Protein AF-A0A6L2Q0E1-F1 (afdb_monomer_lite)

Radius of gyration: 27.21 Å; chains: 1; bounding box: 68×27×76 Å

Foldseek 3Di:
DVVVVVVVCCLPVVVVVLVVVVVVLVVVVVVLVVVVVVLVVCVVVVVVVVVVVVVDDDDDPPVVVVVVVVVSVVVVVVSVVVVVVSVVVLVVSCVVVVVVLVVSLVVLVVVLVVLVVCLVVVPPDPVSNVVSVVVSVVSVVVSVVSVVVVVVSVVD

InterPro domains:
  IPR004117 Olfactory receptor, insect [PF02949] (3-156)
  IPR004117 Olfactory receptor, insect [PTHR21137] (5-155)

Sequence (156 aa):
GIASAFTGCLAFAYPGLYATLVCVACSQLEKLRATLLDIRKTNITWPSCRVERDQHEGGGQTQATEEQFRHMQKQLNSCILHHQEIKRYIEVLEETMNLPLCGLLLLFLSIMCFDAFSAVTSWGDHTDIAQALMVYVVMAGSVYIYCWLGNELSEQ

Organism: Coptotermes formosanus (NCBI:txid36987)

pLDDT: mean 76.88, std 11.71, range [44.28, 90.75]

Secondary structure (DSSP, 8-state):
-HHHHHHHHHHHHHHHHHHHHHHHHHHHHHHHHHHHHHHHHHHHHHHHHHHTTTTS--SSHHHHHHHHHHHHHHHHHHHHHHHHHHHHHHHHHHHHHHHHHHHHHHHHHHHHHHHHHHHHH-TT-HHHHHHHHHHHHHHHHHHHHHHHHHHHHHH-

Structure (mmCIF, N/CA/C/O backbone):
data_AF-A0A6L2Q0E1-F1
#
_entry.id   AF-A0A6L2Q0E1-F1
#
loop_
_atom_site.group_PDB
_atom_site.id
_atom_site.type_symbol
_atom_site.label_atom_id
_atom_site.label_alt_id
_atom_site.label_comp_id
_atom_site.label_asym_id
_atom_site.label_entity_id
_atom_site.label_seq_id
_atom_site.pdbx_PDB_ins_code
_atom_site.Cartn_x
_atom_site.Cartn_y
_atom_site.Cartn_z
_atom_site.occupancy
_atom_site.B_iso_or_equiv
_atom_site.auth_seq_id
_atom_site.auth_comp_id
_atom_site.auth_asym_id
_atom_site.auth_atom_id
_atom_site.pdbx_PDB_model_num
ATOM 1 N N . GLY A 1 1 ? 16.213 -15.811 -15.070 1.00 52.97 1 GLY A N 1
ATOM 2 C CA . GLY A 1 1 ? 15.368 -17.007 -14.908 1.00 52.97 1 GLY A CA 1
ATOM 3 C C . GLY A 1 1 ? 14.808 -17.085 -13.501 1.00 52.97 1 GLY A C 1
ATOM 4 O O . GLY A 1 1 ? 13.785 -16.475 -13.233 1.00 52.97 1 GLY A O 1
ATOM 5 N N . ILE A 1 2 ? 15.491 -17.786 -12.591 1.00 64.06 2 ILE A N 1
ATOM 6 C CA . ILE A 1 2 ? 14.998 -18.020 -11.218 1.00 64.06 2 ILE A CA 1
ATOM 7 C C . ILE A 1 2 ? 15.060 -16.740 -10.368 1.00 64.06 2 ILE A C 1
ATOM 9 O O . ILE A 1 2 ? 14.066 -16.379 -9.753 1.00 64.06 2 ILE A O 1
ATOM 13 N N . ALA A 1 3 ? 16.173 -15.996 -10.410 1.00 53.56 3 ALA A N 1
ATOM 14 C CA . ALA A 1 3 ? 16.312 -14.733 -9.674 1.00 53.56 3 ALA A CA 1
ATOM 15 C C . ALA A 1 3 ? 15.254 -13.691 -10.084 1.00 53.56 3 ALA A C 1
ATOM 17 O O . ALA A 1 3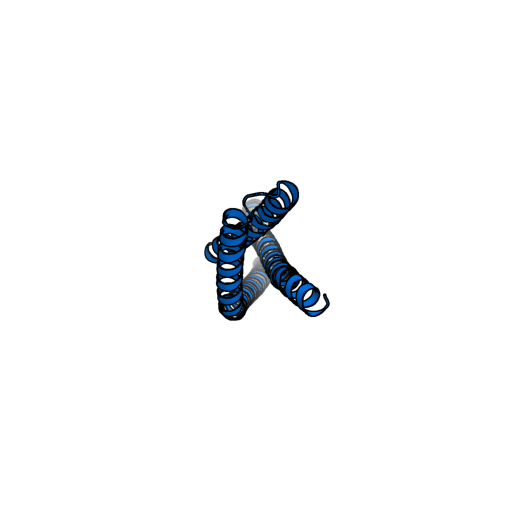 ? 14.594 -13.119 -9.230 1.00 53.56 3 ALA A O 1
ATOM 18 N N . SER A 1 4 ? 15.015 -13.526 -11.388 1.00 63.44 4 SER A N 1
ATOM 19 C CA . SER A 1 4 ? 13.990 -12.620 -11.923 1.00 63.44 4 SER A CA 1
ATOM 20 C C . SER A 1 4 ? 12.563 -13.031 -11.537 1.00 63.44 4 SER A C 1
ATOM 22 O O . SER A 1 4 ? 11.739 -12.171 -11.244 1.00 63.44 4 SER A O 1
ATOM 24 N N . ALA A 1 5 ? 12.271 -14.336 -11.490 1.00 62.72 5 ALA A N 1
ATOM 25 C CA . ALA A 1 5 ? 10.971 -14.840 -11.047 1.00 62.72 5 ALA A CA 1
ATOM 26 C C . ALA A 1 5 ? 10.759 -14.638 -9.537 1.00 62.72 5 ALA A C 1
ATOM 28 O O . ALA A 1 5 ? 9.671 -14.245 -9.124 1.00 62.72 5 ALA A O 1
ATOM 29 N N . PHE A 1 6 ? 11.801 -14.843 -8.725 1.00 67.88 6 PHE A N 1
ATOM 30 C CA . PHE A 1 6 ? 11.779 -14.540 -7.292 1.00 67.88 6 PHE A CA 1
ATOM 31 C C . PHE A 1 6 ? 11.580 -13.043 -7.031 1.00 67.88 6 PHE A C 1
ATOM 33 O O . PHE A 1 6 ? 10.736 -12.684 -6.215 1.00 67.88 6 PHE A O 1
ATOM 40 N N . THR A 1 7 ? 12.289 -12.167 -7.749 1.00 65.38 7 THR A N 1
ATOM 41 C CA . THR A 1 7 ? 12.118 -10.710 -7.641 1.00 65.38 7 THR A CA 1
ATOM 42 C C . THR A 1 7 ? 10.707 -10.281 -8.029 1.00 65.38 7 THR A C 1
ATOM 44 O O . THR A 1 7 ? 10.089 -9.526 -7.287 1.00 65.38 7 THR A O 1
ATOM 47 N N . GLY A 1 8 ? 10.161 -10.805 -9.132 1.00 67.62 8 GLY A N 1
ATOM 48 C CA . GLY A 1 8 ? 8.779 -10.537 -9.535 1.00 67.62 8 GLY A CA 1
ATOM 49 C C . GLY A 1 8 ? 7.765 -11.026 -8.498 1.00 67.62 8 GLY A C 1
ATOM 50 O O . GLY A 1 8 ? 6.883 -10.275 -8.093 1.00 67.62 8 GLY A O 1
ATOM 51 N N . CYS A 1 9 ? 7.920 -12.253 -7.994 1.00 67.81 9 CYS A N 1
ATOM 52 C CA . CYS A 1 9 ? 7.030 -12.783 -6.961 1.00 67.81 9 CYS A CA 1
ATOM 53 C C . CYS A 1 9 ? 7.064 -11.933 -5.693 1.00 67.81 9 CYS A C 1
ATOM 55 O O . CYS A 1 9 ? 6.008 -11.603 -5.172 1.00 67.81 9 CYS A O 1
ATOM 57 N N . LEU A 1 10 ? 8.242 -11.538 -5.209 1.00 67.94 10 LEU A N 1
ATOM 58 C CA . LEU A 1 10 ? 8.350 -10.681 -4.027 1.00 67.94 10 LEU A CA 1
ATOM 59 C C . LEU A 1 10 ? 7.744 -9.295 -4.279 1.00 67.94 10 LEU A C 1
ATOM 61 O O . LEU A 1 10 ? 7.034 -8.783 -3.423 1.00 67.94 10 LEU A O 1
ATOM 65 N N . ALA A 1 11 ? 7.946 -8.735 -5.470 1.00 68.56 11 ALA A N 1
ATOM 66 C CA . ALA A 1 11 ? 7.427 -7.433 -5.876 1.00 68.56 11 ALA A CA 1
ATOM 67 C C . ALA A 1 11 ? 5.890 -7.363 -5.964 1.00 68.56 11 ALA A C 1
ATOM 69 O O . ALA A 1 11 ? 5.328 -6.299 -5.717 1.00 68.56 11 ALA A O 1
ATOM 70 N N . PHE A 1 12 ? 5.206 -8.469 -6.285 1.00 73.88 12 PHE A N 1
ATOM 71 C CA . PHE A 1 12 ? 3.736 -8.519 -6.364 1.00 73.88 12 PHE A CA 1
ATOM 72 C C . PHE A 1 12 ? 3.077 -9.165 -5.138 1.00 73.88 12 PHE A C 1
ATOM 74 O O . PHE A 1 12 ? 2.017 -8.721 -4.697 1.00 73.88 12 PHE A O 1
ATOM 81 N N . ALA A 1 13 ? 3.691 -10.196 -4.555 1.00 79.12 13 ALA A N 1
ATOM 82 C CA . ALA A 1 13 ? 3.125 -10.911 -3.414 1.00 79.12 13 ALA A CA 1
ATOM 83 C C . ALA A 1 13 ? 3.204 -10.086 -2.131 1.00 79.12 13 ALA A C 1
ATOM 85 O O . ALA A 1 13 ? 2.251 -10.085 -1.357 1.00 79.12 13 ALA A O 1
ATOM 86 N N . TYR A 1 14 ? 4.312 -9.373 -1.910 1.00 77.38 14 TYR A N 1
ATOM 87 C CA . TYR A 1 14 ? 4.472 -8.559 -0.710 1.00 77.38 14 TYR A CA 1
ATOM 88 C C . TYR A 1 14 ? 3.422 -7.438 -0.636 1.00 77.38 14 TYR A C 1
ATOM 90 O O . TYR A 1 14 ? 2.731 -7.338 0.380 1.00 77.38 14 TYR A O 1
ATOM 98 N N . PRO A 1 15 ? 3.176 -6.667 -1.709 1.00 74.75 15 PRO A N 1
ATOM 99 C CA . PRO A 1 15 ? 2.142 -5.644 -1.656 1.00 74.75 15 PRO A CA 1
ATOM 100 C C . PRO A 1 15 ? 0.721 -6.207 -1.729 1.00 74.75 15 PRO A C 1
ATOM 102 O O . PRO A 1 15 ? -0.187 -5.633 -1.135 1.00 74.75 15 PRO A O 1
ATOM 105 N N . GLY A 1 16 ? 0.515 -7.351 -2.390 1.00 80.56 16 GLY A N 1
ATOM 106 C CA . GLY A 1 16 ? -0.761 -8.068 -2.329 1.00 80.56 16 GLY A CA 1
ATOM 107 C C . GLY A 1 16 ? -1.102 -8.518 -0.905 1.00 80.56 16 GLY A C 1
ATOM 108 O O . GLY A 1 16 ? -2.244 -8.384 -0.460 1.00 80.56 16 GLY A O 1
ATOM 109 N N . LEU A 1 17 ? -0.103 -8.986 -0.153 1.00 82.94 17 LEU A N 1
ATOM 110 C CA . LEU A 1 17 ? -0.248 -9.319 1.260 1.00 82.94 17 LEU A CA 1
ATOM 111 C C . LEU A 1 17 ? -0.562 -8.068 2.088 1.00 82.94 17 LEU A C 1
ATOM 113 O O . LEU A 1 17 ? -1.518 -8.088 2.859 1.00 82.94 17 LEU A O 1
ATOM 117 N N . TYR A 1 18 ? 0.173 -6.972 1.876 1.00 83.00 18 TYR A N 1
ATOM 118 C CA . TYR A 1 18 ? -0.090 -5.688 2.532 1.00 83.00 18 TYR A CA 1
ATOM 119 C C . TYR A 1 18 ? -1.527 -5.202 2.299 1.00 83.00 18 TYR A C 1
ATOM 121 O O . TYR A 1 18 ? -2.258 -4.959 3.258 1.00 83.00 18 TYR A O 1
ATOM 129 N N . ALA A 1 19 ? -1.973 -5.164 1.040 1.00 83.06 19 ALA A N 1
ATOM 130 C CA . ALA A 1 19 ? -3.333 -4.775 0.680 1.00 83.06 19 ALA A CA 1
ATOM 131 C C . ALA A 1 19 ? -4.384 -5.679 1.343 1.00 83.06 19 ALA A C 1
ATOM 133 O O . ALA A 1 19 ? -5.385 -5.189 1.854 1.00 83.06 19 ALA A O 1
ATOM 134 N N . THR A 1 20 ? -4.142 -6.992 1.403 1.00 87.75 20 THR A N 1
ATOM 135 C CA . THR A 1 20 ? -5.062 -7.935 2.058 1.00 87.75 20 THR A CA 1
ATOM 136 C C . THR A 1 20 ? -5.181 -7.658 3.557 1.00 87.75 20 THR A C 1
ATOM 138 O O . THR A 1 20 ? -6.292 -7.630 4.084 1.00 87.75 20 THR A O 1
ATOM 141 N N . LEU A 1 21 ? -4.060 -7.430 4.250 1.00 85.88 21 LEU A N 1
ATOM 142 C CA . LEU A 1 21 ? -4.052 -7.122 5.686 1.00 85.88 21 LEU A CA 1
ATOM 143 C C . LEU A 1 21 ? -4.802 -5.820 5.984 1.00 85.88 21 LEU A C 1
ATOM 145 O O . LEU A 1 21 ? -5.614 -5.773 6.909 1.00 85.88 21 LEU A O 1
ATOM 149 N N . VAL A 1 22 ? -4.589 -4.802 5.151 1.00 83.19 22 VAL A N 1
ATOM 150 C CA . VAL A 1 22 ? -5.297 -3.521 5.213 1.00 83.19 22 VAL A CA 1
ATOM 151 C C . VAL A 1 22 ? -6.795 -3.717 4.985 1.00 83.19 22 VAL A C 1
ATOM 153 O O . VAL A 1 22 ? -7.594 -3.325 5.829 1.00 83.19 22 VAL A O 1
ATOM 156 N N . CYS A 1 23 ? -7.199 -4.410 3.916 1.00 84.94 23 CYS A N 1
ATOM 157 C CA . CYS A 1 23 ? -8.609 -4.688 3.637 1.00 84.94 23 CYS A CA 1
ATOM 158 C C . CYS A 1 23 ? -9.292 -5.454 4.777 1.00 84.94 23 CYS A C 1
ATOM 160 O O . CYS A 1 23 ? -10.446 -5.168 5.109 1.00 84.94 23 CYS A O 1
ATOM 162 N N . VAL A 1 24 ? -8.598 -6.417 5.394 1.00 88.12 24 VAL A N 1
ATOM 163 C CA . VAL A 1 24 ? -9.104 -7.136 6.569 1.00 88.12 24 VAL A CA 1
ATOM 164 C C . VAL A 1 24 ? -9.291 -6.168 7.736 1.00 88.12 24 VAL A C 1
ATOM 166 O O . VAL A 1 24 ? -10.369 -6.159 8.329 1.00 88.12 24 VAL A O 1
ATOM 169 N N . ALA A 1 25 ? -8.307 -5.320 8.041 1.00 84.50 25 ALA A N 1
ATOM 170 C CA . ALA A 1 25 ? -8.413 -4.335 9.116 1.00 84.50 25 ALA A CA 1
ATOM 171 C C . ALA A 1 25 ? -9.571 -3.342 8.887 1.00 84.50 25 ALA A C 1
ATOM 173 O O . ALA A 1 25 ? -10.397 -3.152 9.785 1.00 84.50 25 ALA A O 1
ATOM 174 N N . CYS A 1 26 ? -9.707 -2.795 7.673 1.00 81.12 26 CYS A N 1
ATOM 175 C CA . CYS A 1 26 ? -10.804 -1.898 7.297 1.00 81.12 26 CYS A CA 1
ATOM 176 C C . CYS A 1 26 ? -12.169 -2.593 7.416 1.00 81.12 26 CYS A C 1
ATOM 178 O O . CYS A 1 26 ? -13.089 -2.052 8.025 1.00 81.12 26 CYS A O 1
ATOM 180 N N . SER A 1 27 ? -12.289 -3.836 6.932 1.00 86.12 27 SER A N 1
ATOM 181 C CA . SER A 1 27 ? -13.532 -4.619 7.037 1.00 86.12 27 SER A CA 1
ATOM 182 C C . SER A 1 27 ? -13.947 -4.845 8.494 1.00 86.12 27 SER A C 1
ATOM 184 O O . SER A 1 27 ? -15.132 -4.813 8.834 1.00 86.12 27 SER A O 1
ATOM 186 N N . GLN A 1 28 ? -12.976 -5.086 9.377 1.00 84.62 28 GLN A N 1
ATOM 187 C CA . GLN A 1 28 ? -13.234 -5.252 10.808 1.00 84.62 28 GLN A CA 1
ATOM 188 C C . GLN A 1 28 ? -13.669 -3.926 11.450 1.00 84.62 28 GLN A C 1
ATOM 190 O O . GLN A 1 28 ? -14.568 -3.923 12.294 1.00 84.62 28 GLN A O 1
ATOM 195 N N . LEU A 1 29 ? -13.108 -2.799 11.007 1.00 81.69 29 LEU A N 1
ATOM 196 C CA . LEU A 1 29 ? -13.485 -1.461 11.459 1.00 81.69 29 LEU A CA 1
ATOM 197 C C . LEU A 1 29 ? -14.898 -1.060 11.003 1.00 81.69 29 LEU A C 1
ATOM 199 O O . LEU A 1 29 ? -15.672 -0.522 11.798 1.00 81.69 29 LEU A O 1
ATOM 203 N N . GLU A 1 30 ? -15.284 -1.376 9.767 1.00 83.50 30 GLU A N 1
ATOM 204 C CA . GLU A 1 30 ? -16.642 -1.138 9.261 1.00 83.50 30 GLU A CA 1
ATOM 205 C C . GLU A 1 30 ? -17.696 -1.942 10.029 1.00 83.50 30 GLU A C 1
ATOM 207 O O . GLU A 1 30 ? -18.714 -1.387 10.456 1.00 83.50 30 GLU A O 1
ATOM 212 N N . LYS A 1 31 ? -17.434 -3.233 10.283 1.00 84.69 31 LYS A N 1
ATOM 213 C CA . LYS A 1 31 ? -18.311 -4.080 11.113 1.00 84.69 31 LYS A CA 1
ATOM 214 C C . LYS A 1 31 ? -18.482 -3.515 12.522 1.00 84.69 31 LYS A C 1
ATOM 216 O O . LYS A 1 31 ? -19.587 -3.523 13.075 1.00 84.69 31 LYS A O 1
ATOM 221 N N . LEU A 1 32 ? -17.403 -2.994 13.101 1.00 81.88 32 LEU A N 1
ATOM 222 C CA . LEU A 1 32 ? -17.429 -2.357 14.412 1.00 81.88 32 LEU A CA 1
ATOM 223 C C . LEU A 1 32 ? -18.278 -1.078 14.404 1.00 81.88 32 LEU A C 1
ATOM 225 O O . LEU A 1 32 ? -19.121 -0.882 15.281 1.00 81.88 32 LEU A O 1
ATOM 229 N N . ARG A 1 33 ? -18.115 -0.236 13.377 1.00 81.31 33 ARG A N 1
ATOM 230 C CA . ARG A 1 33 ? -18.907 0.986 13.180 1.00 81.31 33 ARG A CA 1
ATOM 231 C C . ARG A 1 33 ? -20.396 0.677 13.031 1.00 81.31 33 ARG A C 1
ATOM 233 O O . ARG A 1 33 ? -21.218 1.368 13.632 1.00 81.31 33 ARG A O 1
ATOM 240 N N . ALA A 1 34 ? -20.747 -0.372 12.286 1.00 85.50 34 ALA A N 1
ATOM 241 C CA . ALA A 1 34 ? -22.128 -0.827 12.145 1.00 85.50 34 ALA A CA 1
ATOM 242 C C . ALA A 1 34 ? -22.727 -1.254 13.496 1.00 85.50 34 ALA A C 1
ATOM 244 O O . ALA A 1 34 ? -23.825 -0.822 13.847 1.00 85.50 34 ALA A O 1
ATOM 245 N N . THR A 1 35 ? -21.969 -2.017 14.289 1.00 83.38 35 THR A N 1
ATOM 246 C CA . THR A 1 35 ? -22.388 -2.477 15.624 1.00 83.38 35 THR A CA 1
ATOM 247 C C . THR A 1 35 ? -22.570 -1.303 16.594 1.00 83.38 35 THR A C 1
ATOM 249 O O . THR A 1 35 ? -23.549 -1.254 17.334 1.00 83.38 35 THR A O 1
ATOM 252 N N . LEU A 1 36 ? -21.685 -0.299 16.557 1.00 81.25 36 LEU A N 1
ATOM 253 C CA . LEU A 1 36 ? -21.833 0.922 17.362 1.00 81.25 36 LEU A CA 1
ATOM 254 C C . LEU A 1 36 ? -23.080 1.723 17.009 1.00 81.25 36 LEU A C 1
ATOM 256 O O . LEU A 1 36 ? -23.760 2.228 17.903 1.00 81.25 36 LEU A O 1
ATOM 260 N N . LEU A 1 37 ? -23.374 1.870 15.716 1.00 81.81 37 LEU A N 1
ATOM 261 C CA . LEU A 1 37 ? -24.569 2.578 15.263 1.00 81.81 37 LEU A CA 1
ATOM 262 C C . LEU A 1 37 ? -25.846 1.840 15.673 1.00 81.81 37 LEU A C 1
ATOM 264 O O . LEU A 1 37 ? -26.817 2.496 16.048 1.00 81.81 37 LEU A O 1
ATOM 268 N N . ASP A 1 38 ? -25.834 0.509 15.648 1.00 85.25 38 ASP A N 1
ATOM 269 C CA . ASP A 1 38 ? -26.941 -0.322 16.120 1.00 85.25 38 ASP A CA 1
ATOM 270 C C . ASP A 1 38 ? -27.166 -0.182 17.635 1.00 85.25 38 ASP A C 1
ATOM 272 O O . ASP A 1 38 ? -28.273 0.147 18.074 1.00 85.25 38 ASP A O 1
ATOM 276 N N . ILE A 1 39 ? -26.098 -0.280 18.439 1.00 79.88 39 ILE A N 1
ATOM 277 C CA . ILE A 1 39 ? -26.158 -0.049 19.892 1.00 79.88 39 ILE A CA 1
ATOM 278 C C . ILE A 1 39 ? -26.656 1.372 20.189 1.00 79.88 39 ILE A C 1
ATOM 280 O O . ILE A 1 39 ? -27.499 1.564 21.067 1.00 79.88 39 ILE A O 1
ATOM 284 N N . ARG A 1 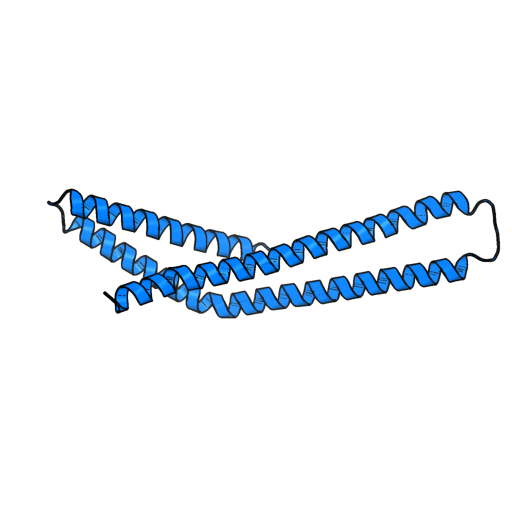40 ? -26.183 2.383 19.447 1.00 78.88 40 ARG A N 1
ATOM 285 C CA . ARG A 1 40 ? -26.624 3.777 19.608 1.00 78.88 40 ARG A CA 1
ATOM 286 C C . ARG A 1 40 ? -28.106 3.947 19.283 1.00 78.88 40 ARG A C 1
ATOM 288 O O . ARG A 1 40 ? -28.801 4.637 20.024 1.00 78.88 40 ARG A O 1
ATOM 295 N N . LYS A 1 41 ? -28.599 3.346 18.198 1.00 80.62 41 LYS A N 1
ATOM 296 C CA . LYS A 1 41 ? -30.027 3.384 17.849 1.00 80.62 41 LYS A CA 1
ATOM 297 C C . LYS A 1 41 ? -30.865 2.712 18.927 1.00 80.62 41 LYS A C 1
ATOM 299 O O . LYS A 1 41 ? -31.806 3.323 19.417 1.00 80.62 41 LYS A O 1
ATOM 304 N N . THR A 1 42 ? -30.462 1.523 19.365 1.00 74.62 42 THR A N 1
ATOM 305 C CA . THR A 1 42 ? -31.124 0.791 20.452 1.00 74.62 42 THR A CA 1
ATOM 306 C C . THR A 1 42 ? -31.161 1.620 21.741 1.00 74.62 42 THR A C 1
ATOM 308 O O . THR A 1 42 ? -32.189 1.666 22.415 1.00 74.62 42 THR A O 1
ATOM 311 N N . ASN A 1 43 ? -30.086 2.364 22.036 1.00 71.44 43 ASN A N 1
ATOM 312 C CA . ASN A 1 43 ? -30.025 3.298 23.162 1.00 71.44 43 ASN A CA 1
ATOM 313 C C . ASN A 1 43 ? -30.991 4.478 23.023 1.00 71.44 43 ASN A C 1
ATOM 315 O O . ASN A 1 43 ? -31.551 4.893 24.018 1.00 71.44 43 ASN A O 1
ATOM 319 N N . ILE A 1 44 ? -31.221 5.020 21.828 1.00 70.50 44 ILE A N 1
ATOM 320 C CA . ILE A 1 44 ? -32.140 6.156 21.639 1.00 70.50 44 ILE A CA 1
ATOM 321 C C . ILE A 1 44 ? -33.606 5.688 21.597 1.00 70.50 44 ILE A C 1
ATOM 323 O O . ILE A 1 44 ? -34.491 6.365 22.120 1.00 70.50 44 ILE A O 1
ATOM 327 N N . THR A 1 45 ? -33.880 4.521 21.009 1.00 69.19 45 THR A N 1
ATOM 328 C CA . THR A 1 45 ? -35.240 3.976 20.867 1.00 69.19 45 THR A CA 1
ATOM 329 C C . THR A 1 45 ? -35.795 3.433 22.186 1.00 69.19 45 THR A C 1
ATOM 331 O O . THR A 1 45 ? -36.974 3.634 22.481 1.00 69.19 45 THR A O 1
ATOM 334 N N . TRP A 1 46 ? -34.966 2.782 23.012 1.00 64.94 46 TRP A N 1
ATOM 335 C CA . TRP A 1 46 ? -35.410 2.175 24.273 1.00 64.94 46 TRP A CA 1
ATOM 336 C C . TRP A 1 46 ? -35.979 3.175 25.307 1.00 64.94 46 TRP A C 1
ATOM 338 O O . TRP A 1 46 ? -37.049 2.896 25.849 1.00 64.94 46 TRP A O 1
ATOM 348 N N . PRO A 1 47 ? -35.364 4.350 25.559 1.00 59.84 47 PRO A N 1
ATOM 349 C CA . PRO A 1 47 ? -35.929 5.403 26.398 1.00 59.84 47 PRO A CA 1
ATOM 350 C C . PRO A 1 47 ? -37.244 5.943 25.839 1.00 59.84 47 PRO A C 1
ATOM 352 O O . PRO A 1 47 ? -38.185 6.135 26.601 1.00 59.84 47 PRO A O 1
ATOM 355 N N . SER A 1 48 ? -37.341 6.142 24.518 1.00 56.66 48 SER A N 1
ATOM 356 C CA . SER A 1 48 ? -38.521 6.756 23.894 1.00 56.66 48 SER A CA 1
ATOM 357 C C . SER A 1 48 ? -39.764 5.865 24.001 1.00 56.66 48 SER A C 1
ATOM 359 O O . SER A 1 48 ? -40.819 6.341 24.403 1.00 56.66 48 SER A O 1
ATOM 361 N N . CYS A 1 49 ? -39.636 4.557 23.744 1.00 53.19 49 CYS A N 1
ATOM 362 C CA . CYS A 1 49 ? -40.747 3.604 23.892 1.00 53.19 49 CYS A CA 1
ATOM 363 C C . CYS A 1 49 ? -41.079 3.245 25.353 1.00 53.19 49 CYS A C 1
ATOM 365 O O . CYS A 1 49 ? -42.119 2.635 25.617 1.00 53.19 49 CYS A O 1
ATOM 367 N N . ARG A 1 50 ? -40.184 3.545 26.302 1.00 52.09 50 ARG A N 1
ATOM 368 C CA . ARG A 1 50 ? -40.407 3.329 27.738 1.00 52.09 50 ARG A CA 1
ATOM 369 C C . ARG A 1 50 ? -41.134 4.519 28.369 1.00 52.09 50 ARG A C 1
ATOM 371 O O . ARG A 1 50 ? -42.107 4.306 29.081 1.00 52.09 50 ARG A O 1
ATOM 378 N N . VAL A 1 51 ? -40.758 5.749 28.013 1.00 52.69 51 VAL A N 1
ATOM 379 C CA . VAL A 1 51 ? -41.452 6.975 28.454 1.00 52.69 51 VAL A CA 1
ATOM 380 C C . VAL A 1 51 ? -42.931 6.979 28.041 1.00 52.69 51 VAL A C 1
ATOM 382 O O . VAL A 1 51 ? -43.767 7.463 28.797 1.00 52.69 51 VAL A O 1
ATOM 385 N N . GLU A 1 52 ? -43.284 6.378 26.900 1.00 51.97 52 GLU A N 1
ATOM 386 C CA . GLU A 1 52 ? -44.689 6.216 26.490 1.00 51.97 52 GLU A CA 1
ATOM 387 C C . GLU A 1 52 ? -45.463 5.151 27.294 1.00 51.97 52 GLU A C 1
ATOM 389 O O . GLU A 1 52 ? -46.688 5.219 27.366 1.00 51.97 52 GLU A O 1
ATOM 394 N N . ARG A 1 53 ? -44.785 4.176 27.919 1.00 50.31 53 ARG A N 1
ATOM 395 C CA . ARG A 1 53 ? -45.423 3.092 28.697 1.00 50.31 53 ARG A CA 1
ATOM 396 C C . ARG A 1 53 ? -45.502 3.364 30.200 1.00 50.31 53 ARG A C 1
ATOM 398 O O . ARG A 1 53 ? -46.357 2.792 30.871 1.00 50.31 53 ARG A O 1
ATOM 405 N N . ASP A 1 54 ? -44.654 4.246 30.717 1.00 48.38 54 ASP A N 1
ATOM 406 C CA . ASP A 1 54 ? -44.520 4.506 32.157 1.00 48.38 54 ASP A CA 1
ATOM 407 C C . ASP A 1 54 ? -45.596 5.453 32.724 1.00 48.38 54 ASP A C 1
ATOM 409 O O . ASP A 1 54 ? -45.583 5.766 33.913 1.00 48.38 54 ASP A O 1
ATOM 413 N N . GLN A 1 55 ? -46.593 5.866 31.930 1.00 50.44 55 GLN A N 1
ATOM 414 C CA . GLN A 1 55 ? -47.770 6.546 32.482 1.00 50.44 55 GLN A CA 1
ATOM 415 C C . GLN A 1 55 ? -48.713 5.619 33.275 1.00 50.44 55 GLN A C 1
ATOM 417 O O . GLN A 1 55 ? -49.670 6.137 33.847 1.00 50.44 55 GLN A O 1
ATOM 422 N N . HIS A 1 56 ? -48.478 4.295 33.353 1.00 44.28 56 HIS A N 1
ATOM 423 C CA . HIS A 1 56 ? -49.484 3.391 33.933 1.00 44.28 56 HIS A CA 1
ATOM 424 C C . HIS A 1 56 ? -49.071 2.343 34.990 1.00 44.28 56 HIS A C 1
ATOM 426 O O . HIS A 1 56 ? -49.986 1.802 35.606 1.00 44.28 56 HIS A O 1
ATOM 432 N N . GLU A 1 57 ? -47.797 2.060 35.309 1.00 45.12 57 GLU A N 1
ATOM 433 C CA . GLU A 1 57 ? -47.485 1.075 36.376 1.00 45.12 57 GLU A CA 1
ATOM 434 C C . GLU A 1 57 ? -46.264 1.434 37.241 1.00 45.12 57 GLU A C 1
ATOM 436 O O . GLU A 1 57 ? -45.134 1.532 36.773 1.00 45.12 57 GLU A O 1
ATOM 441 N N . GLY A 1 58 ? -46.502 1.612 38.545 1.00 46.00 58 GLY A N 1
ATOM 442 C CA . GLY A 1 58 ? -45.487 1.931 39.546 1.00 46.00 58 GLY A CA 1
ATOM 443 C C . GLY A 1 58 ? -44.830 0.697 40.176 1.00 46.00 58 GLY A C 1
ATOM 444 O O . GLY A 1 58 ? -45.492 -0.280 40.512 1.00 46.00 58 GLY A O 1
ATOM 445 N N . GLY A 1 59 ? -43.517 0.789 40.420 1.00 45.06 59 GLY A N 1
ATOM 446 C CA . GLY A 1 59 ? -42.851 0.106 41.540 1.00 45.06 59 GLY A CA 1
ATOM 447 C C . GLY A 1 59 ? -41.762 -0.924 41.215 1.00 45.06 59 GLY A C 1
ATOM 448 O O . GLY A 1 59 ? -40.871 -1.105 42.038 1.00 45.06 59 GLY A O 1
ATOM 449 N N . GLY A 1 60 ? -41.768 -1.570 40.042 1.00 48.47 60 GLY A N 1
ATOM 450 C CA . GLY A 1 60 ? -40.831 -2.673 39.728 1.00 48.47 60 GLY A CA 1
ATOM 451 C C . GLY A 1 60 ? -39.714 -2.371 38.714 1.00 48.47 60 GLY A C 1
ATOM 452 O O . GLY A 1 60 ? -38.805 -3.178 38.535 1.00 48.47 60 GLY A O 1
ATOM 453 N N . GLN A 1 61 ? -39.763 -1.233 38.017 1.00 47.84 61 GLN A N 1
ATOM 454 C CA . GLN A 1 61 ? -38.977 -1.016 36.790 1.00 47.84 61 GLN A CA 1
ATOM 455 C C . GLN A 1 61 ? -37.545 -0.496 36.989 1.00 47.84 61 GLN A C 1
ATOM 457 O O . GLN A 1 61 ? -36.736 -0.606 36.065 1.00 47.84 61 GLN A O 1
ATOM 462 N N . THR A 1 62 ? -37.186 0.058 38.149 1.00 52.06 62 THR A N 1
ATOM 463 C CA . THR A 1 62 ? -35.886 0.735 38.322 1.00 52.06 62 THR A CA 1
ATOM 464 C C . THR A 1 62 ? -34.701 -0.233 38.187 1.00 52.06 62 THR A C 1
ATOM 466 O O . THR A 1 62 ? -33.728 0.090 37.510 1.00 52.06 62 THR A O 1
ATOM 469 N N . GLN A 1 63 ? -34.813 -1.460 38.713 1.00 53.09 63 GLN A N 1
ATOM 470 C CA . GLN A 1 63 ? -33.728 -2.457 38.685 1.00 53.09 63 GLN A CA 1
ATOM 471 C C . GLN A 1 63 ? -33.467 -3.053 37.289 1.00 53.09 63 GLN A C 1
ATOM 473 O O . GLN A 1 63 ? -32.321 -3.095 36.844 1.00 53.09 63 GLN A O 1
ATOM 478 N N . ALA A 1 64 ? -34.513 -3.454 36.556 1.00 58.22 64 ALA A N 1
ATOM 479 C CA . ALA A 1 64 ? -34.367 -4.043 35.216 1.00 58.22 64 ALA A CA 1
ATOM 480 C C . ALA A 1 64 ? -33.790 -3.048 34.186 1.00 58.22 64 ALA A C 1
ATOM 482 O O . ALA A 1 64 ? -33.116 -3.433 33.232 1.00 58.22 64 ALA A O 1
ATOM 483 N N . THR A 1 65 ? -34.031 -1.752 34.393 1.00 62.81 65 THR A N 1
ATOM 484 C CA . THR A 1 65 ? -33.493 -0.669 33.552 1.00 62.81 65 THR A CA 1
ATOM 485 C C . THR A 1 65 ? -32.002 -0.457 33.792 1.00 62.81 65 THR A C 1
ATOM 487 O O . THR A 1 65 ? -31.242 -0.241 32.848 1.00 62.81 65 THR A O 1
ATOM 490 N N . GLU A 1 66 ? -31.575 -0.553 35.051 1.00 71.56 66 GLU A N 1
ATOM 491 C CA . GLU A 1 66 ? -30.184 -0.365 35.449 1.00 71.56 66 GLU A CA 1
ATOM 492 C C . GLU A 1 66 ? -29.294 -1.511 34.945 1.00 71.56 66 GLU A C 1
ATOM 494 O O . GLU A 1 66 ? -28.189 -1.271 34.458 1.00 71.56 66 GLU A O 1
ATOM 499 N N . GLU A 1 67 ? -29.785 -2.754 34.984 1.00 74.56 67 GLU A N 1
ATOM 500 C CA . GLU A 1 67 ? -29.075 -3.922 34.446 1.00 74.56 67 GLU A CA 1
ATOM 501 C C . GLU A 1 67 ? -28.905 -3.861 32.920 1.00 74.56 67 GLU A C 1
ATOM 503 O O . GLU A 1 67 ? -27.810 -4.127 32.414 1.00 74.56 67 GLU A O 1
ATOM 508 N N . GLN A 1 68 ? -29.937 -3.431 32.184 1.00 70.19 68 GLN A N 1
ATOM 509 C CA . GLN A 1 68 ? -29.854 -3.224 30.733 1.00 70.19 68 GLN A CA 1
ATOM 510 C C . GLN A 1 68 ? -28.876 -2.103 30.356 1.00 70.19 68 GLN A C 1
ATOM 512 O O . GLN A 1 68 ? -28.074 -2.269 29.434 1.00 70.19 68 GLN A O 1
ATOM 517 N N . PHE A 1 69 ? -28.883 -0.988 31.094 1.00 74.75 69 PHE A N 1
ATOM 518 C CA . PHE A 1 69 ? -27.935 0.105 30.877 1.00 74.75 69 PHE A CA 1
ATOM 519 C C . PHE A 1 69 ? -26.489 -0.346 31.139 1.00 74.75 69 PHE A C 1
ATOM 521 O O . PHE A 1 69 ? -25.595 -0.085 30.331 1.00 74.75 69 PHE A O 1
ATOM 528 N N . ARG A 1 70 ? -26.261 -1.117 32.214 1.00 77.81 70 ARG A N 1
ATOM 529 C CA . ARG A 1 70 ? -24.947 -1.702 32.540 1.00 77.81 70 ARG A CA 1
ATOM 530 C C . ARG A 1 70 ? -24.462 -2.663 31.451 1.00 77.81 70 ARG A C 1
ATOM 532 O O . ARG A 1 70 ? -23.276 -2.660 31.119 1.00 77.81 70 ARG A O 1
ATOM 539 N N . HIS A 1 71 ? -25.362 -3.477 30.895 1.00 79.06 71 HIS A N 1
ATOM 540 C CA . HIS A 1 71 ? -25.053 -4.396 29.799 1.00 79.06 71 HIS A CA 1
ATOM 541 C C . HIS A 1 71 ? -24.641 -3.642 28.526 1.00 79.06 71 HIS A C 1
ATOM 543 O O . HIS A 1 71 ? -23.595 -3.935 27.948 1.00 79.06 71 HIS A O 1
ATOM 549 N N . MET A 1 72 ? -25.394 -2.612 28.134 1.00 75.31 72 MET A N 1
ATOM 550 C CA . MET A 1 72 ? -25.056 -1.772 26.979 1.00 75.31 72 MET A CA 1
ATOM 551 C C . MET A 1 72 ? -23.745 -1.006 27.169 1.00 75.31 72 MET A C 1
ATOM 553 O O . MET A 1 72 ? -22.939 -0.938 26.243 1.00 75.31 72 MET A O 1
ATOM 557 N N . GLN A 1 73 ? -23.481 -0.472 28.364 1.00 79.88 73 GLN A N 1
ATOM 558 C CA . GLN A 1 73 ? -22.214 0.201 28.653 1.00 79.88 73 GLN A CA 1
ATOM 559 C C . GLN A 1 73 ? -21.025 -0.769 28.568 1.00 79.88 73 GLN A C 1
ATOM 561 O O . GLN A 1 73 ? -19.973 -0.404 28.043 1.00 79.88 73 GLN A O 1
ATOM 566 N N . LYS A 1 74 ? -21.189 -2.021 29.020 1.00 82.81 74 LYS A N 1
ATOM 567 C CA . LYS A 1 74 ? -20.172 -3.069 28.840 1.00 82.81 74 LYS A CA 1
ATOM 568 C C . LYS A 1 74 ? -19.927 -3.386 27.363 1.00 82.81 74 LYS A C 1
ATOM 570 O O . LYS A 1 74 ? -18.768 -3.481 26.967 1.00 82.81 74 LYS A O 1
ATOM 575 N N . GLN A 1 75 ? -20.982 -3.508 26.554 1.00 80.56 75 GLN A N 1
ATOM 576 C CA . GLN A 1 75 ? -20.849 -3.731 25.109 1.00 80.56 75 GLN A CA 1
ATOM 577 C C . GLN A 1 75 ? -20.134 -2.567 24.418 1.00 80.56 75 GLN A C 1
ATOM 579 O O . GLN A 1 75 ? -19.221 -2.791 23.627 1.00 80.56 75 GLN A O 1
ATOM 584 N N . LEU A 1 76 ? -20.487 -1.328 24.768 1.00 82.12 76 LEU A N 1
ATOM 585 C CA . LEU A 1 76 ? -19.831 -0.132 24.247 1.00 82.12 76 LEU A CA 1
ATOM 586 C C . LEU A 1 76 ? -18.347 -0.088 24.631 1.00 82.12 76 LEU A C 1
ATOM 588 O O . LEU A 1 76 ? -17.503 0.165 23.778 1.00 82.12 76 LEU A O 1
ATOM 592 N N . ASN A 1 77 ? -18.017 -0.387 25.888 1.00 84.81 77 ASN A N 1
ATOM 593 C CA . ASN A 1 77 ? -16.632 -0.413 26.348 1.00 84.81 77 ASN A CA 1
ATOM 594 C C . ASN A 1 77 ? -15.806 -1.488 25.626 1.00 84.81 77 ASN A C 1
ATOM 596 O O . ASN A 1 77 ? -14.703 -1.211 25.165 1.00 84.81 77 ASN A O 1
ATOM 600 N N . SER A 1 78 ? -16.359 -2.694 25.463 1.00 82.25 78 SER A N 1
ATOM 601 C CA . SER A 1 78 ? -15.714 -3.763 24.689 1.00 82.25 78 SER A CA 1
ATOM 602 C C . SER A 1 78 ? -15.492 -3.352 23.232 1.00 82.25 78 SER A C 1
ATOM 604 O O . SER A 1 78 ? -14.459 -3.666 22.647 1.00 82.25 78 SER A O 1
ATOM 606 N N . CYS A 1 79 ? -16.448 -2.628 22.654 1.00 81.31 79 CYS A N 1
ATOM 607 C CA . CYS A 1 79 ? -16.365 -2.127 21.294 1.00 81.31 79 CYS A CA 1
ATOM 608 C C . CYS A 1 79 ? -15.281 -1.051 21.129 1.00 81.31 79 CYS A C 1
ATOM 610 O O . CYS A 1 79 ? -14.537 -1.075 20.151 1.00 81.31 79 CYS A O 1
ATOM 612 N N . ILE A 1 80 ? -15.170 -0.120 22.081 1.00 83.94 80 ILE A N 1
ATOM 613 C CA . ILE A 1 80 ? -14.122 0.911 22.089 1.00 83.94 80 ILE A CA 1
ATOM 614 C C . ILE A 1 80 ? -12.742 0.265 22.248 1.00 83.94 80 ILE A C 1
ATOM 616 O O . ILE A 1 80 ? -11.818 0.635 21.527 1.00 83.94 80 ILE A O 1
ATOM 620 N N . LEU A 1 81 ? -12.611 -0.735 23.125 1.00 85.75 81 LEU A N 1
ATOM 621 C CA . LEU A 1 81 ? -11.371 -1.498 23.295 1.00 85.75 81 LEU A CA 1
ATOM 622 C C . LEU A 1 81 ? -10.928 -2.167 21.987 1.00 85.75 81 LEU A C 1
ATOM 624 O O . LEU A 1 81 ? -9.783 -2.006 21.576 1.00 85.75 81 LEU A O 1
ATOM 628 N N . HIS A 1 82 ? -11.845 -2.845 21.289 1.00 82.81 82 HIS A N 1
ATOM 629 C CA . HIS A 1 82 ? -11.555 -3.424 19.973 1.00 82.81 82 HIS A CA 1
ATOM 630 C C . HIS A 1 82 ? -11.189 -2.365 18.924 1.00 82.81 82 HIS A C 1
ATOM 632 O O . HIS A 1 82 ? -10.301 -2.595 18.108 1.00 82.81 82 HIS A O 1
ATOM 638 N N . HIS A 1 83 ? -11.827 -1.191 18.946 1.00 83.62 83 HIS A N 1
ATOM 639 C CA . HIS A 1 83 ? -11.475 -0.098 18.036 1.00 83.62 83 HIS A CA 1
ATOM 640 C C . HIS A 1 83 ? -10.034 0.380 18.249 1.00 83.62 83 HIS A C 1
ATOM 642 O O . HIS A 1 83 ? -9.289 0.564 17.287 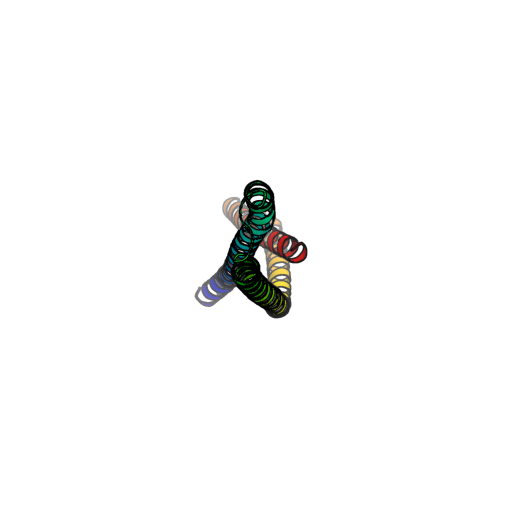1.00 83.62 83 HIS A O 1
ATOM 648 N N . GLN A 1 84 ? -9.643 0.565 19.512 1.00 83.19 84 GLN A N 1
ATOM 649 C CA . GLN A 1 84 ? -8.287 0.971 19.876 1.00 83.19 84 GLN A CA 1
ATOM 650 C C . GLN A 1 84 ? -7.257 -0.081 19.465 1.00 83.19 84 GLN A C 1
ATOM 652 O O . GLN A 1 84 ? -6.186 0.267 18.974 1.00 83.19 84 GLN A O 1
ATOM 657 N N . GLU A 1 85 ? -7.592 -1.362 19.611 1.00 87.06 85 GLU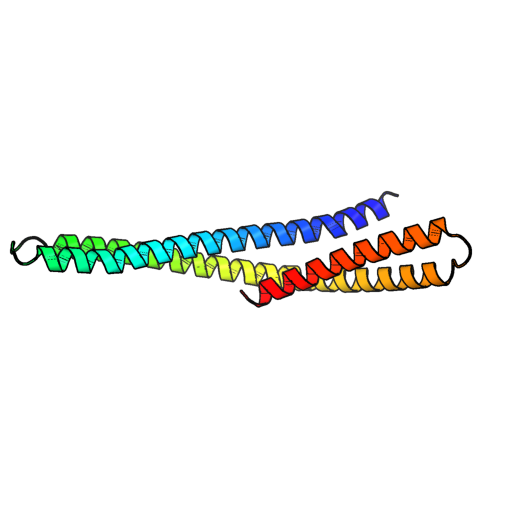 A N 1
ATOM 658 C CA . GLU A 1 85 ? -6.724 -2.459 19.192 1.00 87.06 85 GLU A CA 1
ATOM 659 C C . GLU A 1 85 ? -6.518 -2.490 17.670 1.00 87.06 85 GLU A C 1
ATOM 661 O O . GLU A 1 85 ? -5.385 -2.641 17.218 1.00 87.06 85 GLU A O 1
ATOM 666 N N . ILE A 1 86 ? -7.575 -2.262 16.881 1.00 85.75 86 ILE A N 1
ATOM 667 C CA . ILE A 1 86 ? -7.486 -2.183 15.413 1.00 85.75 86 ILE A CA 1
ATOM 668 C C . ILE A 1 86 ? -6.657 -0.973 14.973 1.00 85.75 86 ILE A C 1
ATOM 670 O O . ILE A 1 86 ? -5.794 -1.123 14.112 1.00 85.75 86 ILE A O 1
ATOM 674 N N . LYS A 1 87 ? -6.866 0.209 15.570 1.00 83.25 87 LYS A N 1
ATOM 675 C CA . LYS A 1 87 ? -6.045 1.391 15.253 1.00 83.25 87 LYS A CA 1
ATOM 676 C C . LYS A 1 87 ? -4.568 1.137 15.546 1.00 83.25 87 LYS A C 1
ATOM 678 O O . LYS A 1 87 ? -3.734 1.389 14.686 1.00 83.25 87 LYS A O 1
ATOM 683 N N . ARG A 1 88 ? -4.258 0.544 16.704 1.00 88.12 88 ARG A N 1
ATOM 684 C CA . ARG A 1 88 ? -2.883 0.165 17.057 1.00 88.12 88 ARG A CA 1
ATOM 685 C C . ARG A 1 88 ? -2.301 -0.868 16.089 1.00 88.12 88 ARG A C 1
ATOM 687 O O . ARG A 1 88 ? -1.117 -0.820 15.783 1.00 88.12 88 ARG A O 1
ATOM 694 N N . TYR A 1 89 ? -3.112 -1.816 15.620 1.00 87.31 89 TYR A N 1
ATOM 695 C CA . TYR A 1 89 ? -2.684 -2.791 14.618 1.00 87.31 89 TYR A CA 1
ATOM 696 C C . TYR A 1 89 ? -2.324 -2.120 13.287 1.00 87.31 89 TYR A C 1
ATOM 698 O O . TYR A 1 89 ? -1.274 -2.432 12.733 1.00 87.31 89 TYR A O 1
ATOM 706 N N . ILE A 1 90 ? -3.162 -1.199 12.800 1.00 84.25 90 ILE A N 1
ATOM 707 C CA . ILE A 1 90 ? -2.915 -0.458 11.555 1.00 84.25 90 ILE A CA 1
ATOM 708 C C . ILE A 1 90 ? -1.658 0.405 11.685 1.00 84.25 90 ILE A C 1
ATOM 710 O O . ILE A 1 90 ? -0.813 0.348 10.804 1.00 84.25 90 ILE A O 1
ATOM 714 N N . GLU A 1 91 ? -1.486 1.117 12.799 1.00 86.31 91 GLU A N 1
ATOM 715 C CA . GLU A 1 91 ? -0.307 1.956 13.058 1.00 86.31 91 GLU A CA 1
ATOM 716 C C . GLU A 1 91 ? 0.993 1.135 13.035 1.00 86.31 91 GLU A C 1
ATOM 718 O O . GLU A 1 91 ? 1.940 1.469 12.329 1.00 86.31 91 GLU A O 1
ATOM 723 N N . VAL A 1 92 ? 1.019 -0.008 13.729 1.00 88.44 92 VAL A N 1
ATOM 724 C CA . VAL A 1 92 ? 2.185 -0.908 13.723 1.00 88.44 92 VAL A CA 1
ATOM 725 C C . VAL A 1 92 ? 2.417 -1.520 12.339 1.00 88.44 92 VAL A C 1
ATOM 727 O O . VAL A 1 92 ? 3.567 -1.696 11.927 1.00 88.44 92 VAL A O 1
ATOM 730 N N . LEU A 1 93 ? 1.345 -1.869 11.620 1.00 85.94 93 LEU A N 1
ATOM 731 C CA . LEU A 1 93 ? 1.433 -2.383 10.255 1.00 85.94 93 LEU A CA 1
ATOM 732 C C . LEU A 1 93 ? 2.037 -1.328 9.324 1.00 85.94 93 LEU A C 1
ATOM 734 O O . LEU A 1 93 ? 2.938 -1.655 8.558 1.00 85.94 93 LEU A O 1
ATOM 738 N N . GLU A 1 94 ? 1.584 -0.081 9.421 1.00 84.69 94 GLU A N 1
ATOM 739 C CA . GLU A 1 94 ? 2.082 1.041 8.635 1.00 84.69 94 GLU A CA 1
ATOM 740 C C . GLU A 1 94 ? 3.553 1.318 8.950 1.00 84.69 94 GLU A C 1
ATOM 742 O O . GLU A 1 94 ? 4.369 1.295 8.034 1.00 84.69 94 GLU A O 1
ATOM 747 N N . GLU A 1 95 ? 3.941 1.464 10.219 1.00 87.62 95 GLU A N 1
ATOM 748 C CA . GLU A 1 95 ? 5.346 1.692 10.589 1.00 87.62 95 GLU A CA 1
ATOM 749 C C . GLU A 1 95 ? 6.269 0.568 10.095 1.00 87.62 95 GLU A C 1
ATOM 751 O O . GLU A 1 95 ? 7.353 0.825 9.564 1.00 87.62 95 GLU A O 1
ATOM 756 N N . THR A 1 96 ? 5.825 -0.686 10.219 1.00 87.69 96 THR A N 1
ATOM 757 C CA . THR A 1 96 ? 6.605 -1.855 9.789 1.00 87.69 96 THR A CA 1
ATOM 758 C C . THR A 1 96 ? 6.735 -1.920 8.268 1.00 87.69 96 THR A C 1
ATOM 760 O O . THR A 1 96 ? 7.786 -2.297 7.746 1.00 87.69 96 THR A O 1
ATOM 763 N N . MET A 1 97 ? 5.668 -1.578 7.543 1.00 81.88 97 MET A N 1
ATOM 764 C CA . MET A 1 97 ? 5.583 -1.757 6.094 1.00 81.88 97 MET A CA 1
ATOM 765 C C . MET A 1 97 ? 6.037 -0.517 5.316 1.00 81.88 97 MET A C 1
ATOM 767 O O . MET A 1 97 ? 6.425 -0.657 4.159 1.00 81.88 97 MET A O 1
ATOM 771 N N . ASN A 1 98 ? 6.060 0.668 5.929 1.00 84.06 98 ASN A N 1
ATOM 772 C CA . ASN A 1 98 ? 6.417 1.935 5.289 1.00 84.06 98 ASN A CA 1
ATOM 773 C C . ASN A 1 98 ? 7.861 1.936 4.764 1.00 84.06 98 ASN A C 1
ATOM 775 O O . ASN A 1 98 ? 8.103 2.239 3.596 1.00 84.06 98 ASN A O 1
ATOM 779 N N . LEU A 1 99 ? 8.832 1.530 5.588 1.00 85.31 99 LEU A N 1
ATOM 780 C CA . LEU A 1 99 ? 10.242 1.468 5.183 1.00 85.31 99 LEU A CA 1
ATOM 781 C C . LEU A 1 99 ? 10.479 0.530 3.975 1.00 85.31 99 LEU A C 1
ATOM 783 O O . LEU A 1 99 ? 11.070 0.970 2.984 1.00 85.31 99 LEU A O 1
ATOM 787 N N . PRO A 1 100 ? 10.023 -0.737 3.996 1.00 83.69 100 PRO A N 1
ATOM 788 C CA . PRO A 1 100 ? 10.130 -1.619 2.836 1.00 83.69 100 PRO A CA 1
ATOM 789 C C . PRO A 1 100 ? 9.282 -1.169 1.633 1.00 83.69 100 PRO A C 1
ATOM 791 O O . PRO A 1 100 ? 9.752 -1.335 0.508 1.00 83.69 100 PRO A O 1
ATOM 794 N N . LEU A 1 101 ? 8.097 -0.561 1.817 1.00 83.19 101 LEU A N 1
ATOM 795 C CA . LEU A 1 101 ? 7.329 0.027 0.703 1.00 83.19 101 LEU A CA 1
ATOM 796 C C . LEU A 1 101 ? 8.110 1.155 0.027 1.00 83.19 101 LEU A C 1
ATOM 798 O O . LEU A 1 101 ? 8.185 1.198 -1.197 1.00 83.19 101 LEU A O 1
ATOM 802 N N . CYS A 1 102 ? 8.709 2.047 0.817 1.00 85.00 102 CYS A N 1
ATOM 803 C CA . CYS A 1 102 ? 9.524 3.151 0.322 1.00 85.00 102 CYS A CA 1
ATOM 804 C C . CYS A 1 102 ? 10.724 2.631 -0.482 1.00 85.00 102 CYS A C 1
ATOM 806 O O . CYS A 1 102 ? 10.960 3.066 -1.611 1.00 85.00 102 CYS A O 1
ATOM 808 N N . GLY A 1 103 ? 11.434 1.628 0.047 1.00 86.62 103 GLY A N 1
ATOM 809 C CA . GLY A 1 103 ? 12.522 0.967 -0.676 1.00 86.62 103 GLY A CA 1
ATOM 810 C C . GLY A 1 103 ? 12.060 0.330 -1.991 1.00 86.62 103 GLY A C 1
ATOM 811 O O . GLY A 1 103 ? 12.712 0.498 -3.023 1.00 86.62 103 GLY A O 1
ATOM 812 N N . LEU A 1 104 ? 10.913 -0.355 -1.978 1.00 83.25 104 LEU A N 1
ATOM 813 C CA . LEU A 1 104 ? 10.335 -0.990 -3.162 1.00 83.25 104 LEU A CA 1
ATOM 814 C C . LEU A 1 104 ? 9.879 0.042 -4.210 1.00 83.25 104 LEU A C 1
ATOM 816 O O . LEU A 1 104 ? 10.109 -0.159 -5.400 1.00 83.25 104 LEU A O 1
ATOM 820 N N . LEU A 1 105 ? 9.298 1.166 -3.782 1.00 84.75 105 LEU A N 1
ATOM 821 C CA . LEU A 1 105 ? 8.890 2.272 -4.651 1.00 84.75 105 LEU A CA 1
ATOM 822 C C . LEU A 1 105 ? 10.094 2.888 -5.369 1.00 84.75 105 LEU A C 1
ATOM 824 O O . LEU A 1 105 ? 10.066 3.055 -6.587 1.00 84.75 105 LEU A O 1
ATOM 828 N N . LEU A 1 106 ? 11.168 3.190 -4.634 1.00 87.88 106 LEU A N 1
ATOM 829 C CA . LEU A 1 106 ? 12.402 3.725 -5.217 1.00 87.88 106 LEU A CA 1
ATOM 830 C C . LEU A 1 106 ? 13.030 2.739 -6.208 1.00 87.88 106 LEU A C 1
ATOM 832 O O . LEU A 1 106 ? 13.485 3.139 -7.282 1.00 87.88 106 LEU A O 1
ATOM 836 N N . LEU A 1 107 ? 13.005 1.446 -5.879 1.00 85.50 107 LEU A N 1
ATOM 837 C CA . LEU A 1 107 ? 13.471 0.390 -6.768 1.00 85.50 107 LEU A CA 1
ATOM 838 C C . LEU A 1 107 ? 12.633 0.333 -8.054 1.00 85.50 107 LEU A C 1
ATOM 840 O O . LEU A 1 107 ? 13.210 0.341 -9.140 1.00 85.50 107 LEU A O 1
ATOM 844 N N . PHE A 1 108 ? 11.301 0.379 -7.968 1.00 84.25 108 PHE A N 1
ATOM 845 C CA . PHE A 1 108 ? 10.443 0.445 -9.154 1.00 84.25 108 PHE A CA 1
ATOM 846 C C . PHE A 1 108 ? 10.692 1.697 -9.996 1.00 84.25 108 PHE A C 1
ATOM 848 O O . PHE A 1 108 ? 10.811 1.579 -11.211 1.00 84.25 108 PHE A O 1
ATOM 855 N N . LEU A 1 109 ? 10.837 2.876 -9.383 1.00 87.69 109 LEU A N 1
ATOM 856 C CA . LEU A 1 109 ? 11.154 4.110 -10.109 1.00 87.69 109 LEU A CA 1
ATOM 857 C C . LEU A 1 109 ? 12.488 3.998 -10.858 1.00 87.69 109 LEU A C 1
ATOM 859 O O . LEU A 1 109 ? 12.575 4.400 -12.014 1.00 87.69 109 LEU A O 1
ATOM 863 N N . SER A 1 110 ? 13.513 3.406 -10.239 1.00 88.88 110 SER A N 1
ATOM 864 C CA . SER A 1 110 ? 14.795 3.180 -10.915 1.00 88.88 110 SER A CA 1
ATOM 865 C C . SER A 1 110 ? 14.675 2.226 -12.108 1.00 88.88 110 SER A C 1
ATOM 867 O O . SER A 1 110 ? 15.196 2.542 -13.176 1.00 88.88 110 SER A O 1
ATOM 869 N N . ILE A 1 111 ? 13.942 1.113 -11.967 1.00 84.06 111 ILE A N 1
ATOM 870 C CA . ILE A 1 111 ? 13.680 0.164 -13.062 1.00 84.06 111 ILE A CA 1
ATOM 871 C C . ILE A 1 111 ? 12.955 0.873 -14.205 1.00 84.06 111 ILE A C 1
ATOM 873 O O . ILE A 1 111 ? 13.389 0.793 -15.347 1.00 84.06 111 ILE A O 1
ATOM 877 N N . MET A 1 112 ? 11.926 1.655 -13.886 1.00 86.56 112 MET A N 1
ATOM 878 C CA . MET A 1 112 ? 11.170 2.438 -14.862 1.00 86.56 112 MET A CA 1
ATOM 879 C C . MET A 1 112 ? 12.059 3.420 -15.633 1.00 86.56 112 MET A C 1
ATOM 881 O O . MET A 1 112 ? 11.908 3.574 -16.844 1.00 86.56 112 MET A O 1
ATOM 885 N N . CYS A 1 113 ? 13.018 4.063 -14.963 1.00 90.75 113 CYS A N 1
ATOM 886 C CA . CYS A 1 113 ? 14.000 4.926 -15.620 1.00 90.75 113 CYS A CA 1
ATOM 887 C C . CYS A 1 113 ? 14.914 4.145 -16.577 1.00 90.75 113 CYS A C 1
ATOM 889 O O . CYS A 1 113 ? 15.190 4.623 -17.679 1.00 90.75 113 CYS A O 1
ATOM 891 N N . PHE A 1 114 ? 15.366 2.948 -16.189 1.00 85.81 114 PHE A N 1
ATOM 892 C CA . PHE A 1 114 ? 16.167 2.080 -17.058 1.00 85.81 114 PHE A CA 1
ATOM 893 C C . PHE A 1 114 ? 15.365 1.543 -18.247 1.00 85.81 114 PHE A C 1
ATOM 895 O O . PHE A 1 114 ? 15.894 1.515 -19.359 1.00 85.81 114 PHE A O 1
ATOM 902 N N . ASP A 1 115 ? 14.101 1.173 -18.048 1.00 84.00 115 ASP A N 1
ATOM 903 C CA . ASP A 1 115 ? 13.208 0.706 -19.110 1.00 84.00 115 ASP A CA 1
ATOM 904 C C . ASP A 1 115 ? 12.929 1.826 -20.117 1.00 84.00 115 ASP A C 1
ATOM 906 O O . ASP A 1 115 ? 13.038 1.616 -21.324 1.00 84.00 115 ASP A O 1
ATOM 910 N N . ALA A 1 116 ? 12.664 3.047 -19.639 1.00 87.69 116 ALA A N 1
ATOM 911 C CA . ALA A 1 116 ? 12.499 4.219 -20.496 1.00 87.69 116 ALA A CA 1
ATOM 912 C C . ALA A 1 116 ? 13.779 4.529 -21.291 1.00 87.69 116 ALA A C 1
ATOM 914 O O . ALA A 1 116 ? 13.720 4.764 -22.498 1.00 87.69 116 ALA A O 1
ATOM 915 N N . PHE A 1 117 ? 14.949 4.483 -20.646 1.00 87.69 117 PHE A N 1
ATOM 916 C CA . PHE A 1 117 ? 16.233 4.671 -21.325 1.00 87.69 117 PHE A CA 1
ATOM 917 C C . PHE A 1 117 ? 16.506 3.577 -22.369 1.00 87.69 117 PHE A C 1
ATOM 919 O O . PHE A 1 117 ? 16.966 3.866 -23.475 1.00 87.69 117 PHE A O 1
ATOM 926 N N . SER A 1 118 ? 16.180 2.325 -22.052 1.00 84.56 118 SER A N 1
ATOM 927 C CA . SER A 1 118 ? 16.333 1.186 -22.964 1.00 84.56 118 SER A CA 1
ATOM 928 C C . SER A 1 118 ? 15.383 1.293 -24.157 1.00 84.56 118 SER A C 1
ATOM 930 O O . SER A 1 118 ? 15.797 1.063 -25.287 1.00 84.56 118 SER A O 1
ATOM 932 N N . ALA A 1 119 ? 14.139 1.729 -23.941 1.00 83.81 119 ALA A N 1
ATOM 933 C CA . ALA A 1 119 ? 13.178 1.973 -25.013 1.00 83.81 119 ALA A CA 1
ATOM 934 C C . ALA A 1 119 ? 13.636 3.097 -25.959 1.00 83.81 119 ALA A C 1
ATOM 936 O O . ALA A 1 119 ? 13.458 2.993 -27.170 1.00 83.81 119 ALA A O 1
ATOM 937 N N . VAL A 1 120 ? 14.261 4.151 -25.41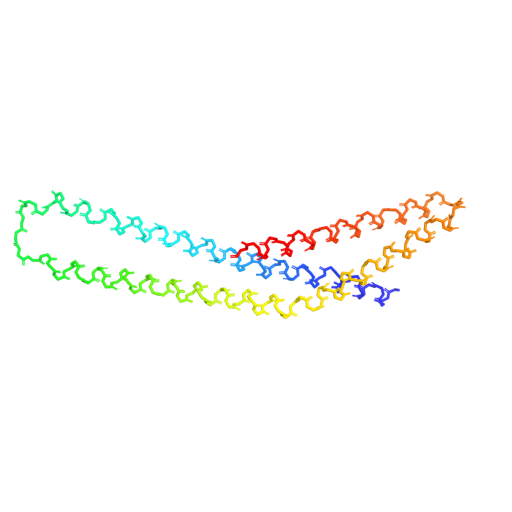9 1.00 86.62 120 VAL A N 1
ATOM 938 C CA . VAL A 1 120 ? 14.813 5.260 -26.215 1.00 86.62 120 VAL A CA 1
ATOM 939 C C . VAL A 1 120 ? 16.073 4.845 -26.981 1.00 86.62 120 VAL A C 1
ATOM 941 O O . VAL A 1 120 ? 16.274 5.290 -28.107 1.00 86.62 120 VAL A O 1
ATOM 944 N N . THR A 1 121 ? 16.932 4.008 -26.396 1.00 83.69 121 THR A N 1
ATOM 945 C CA . THR A 1 121 ? 18.188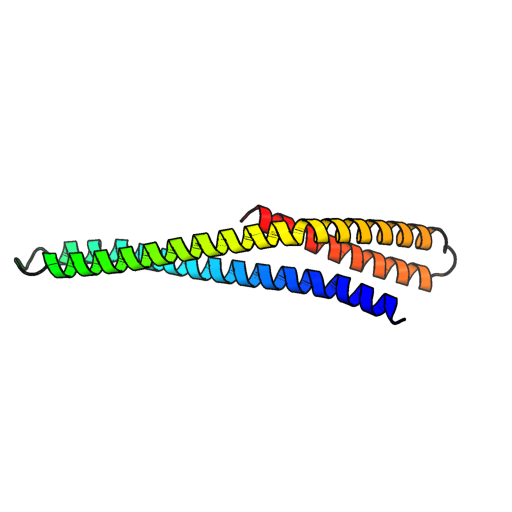 3.575 -27.037 1.00 83.69 121 THR A CA 1
ATOM 946 C C . THR A 1 121 ? 18.006 2.413 -28.017 1.00 83.69 121 THR A C 1
ATOM 948 O O . THR A 1 121 ? 18.733 2.352 -29.004 1.00 83.69 121 THR A O 1
ATOM 951 N N . SER A 1 122 ? 17.008 1.545 -27.819 1.00 77.75 122 SER A N 1
ATOM 952 C CA . SER A 1 122 ? 16.649 0.433 -28.721 1.00 77.75 122 SER A CA 1
ATOM 953 C C . SER A 1 122 ? 15.810 0.883 -29.930 1.00 77.75 122 SER A C 1
ATOM 955 O O . SER A 1 122 ? 14.975 0.146 -30.460 1.00 77.75 122 SER A O 1
ATOM 957 N N . TRP A 1 123 ? 15.982 2.132 -30.370 1.00 68.06 123 TRP A N 1
ATOM 958 C CA . TRP A 1 123 ? 15.174 2.706 -31.438 1.00 68.06 123 TRP A CA 1
ATOM 959 C C . TRP A 1 123 ? 15.519 2.032 -32.774 1.00 68.06 123 TRP A C 1
ATOM 961 O O . TRP A 1 123 ? 16.524 2.347 -33.406 1.00 68.06 123 TRP A O 1
ATOM 971 N N . GLY A 1 124 ? 14.712 1.053 -33.184 1.00 70.31 124 GLY A N 1
ATOM 972 C CA . GLY A 1 124 ? 14.961 0.279 -34.402 1.00 70.31 124 GLY A CA 1
ATOM 973 C C . GLY A 1 124 ? 14.140 -1.002 -34.512 1.00 70.31 124 GLY A C 1
ATOM 974 O O . GLY A 1 124 ? 13.802 -1.388 -35.628 1.00 70.31 124 GLY A O 1
ATOM 975 N N . ASP A 1 125 ? 13.756 -1.611 -33.384 1.00 79.62 125 ASP A N 1
ATOM 976 C CA . ASP A 1 125 ? 12.887 -2.791 -33.370 1.00 79.62 125 ASP A CA 1
ATOM 977 C C . ASP A 1 125 ? 11.518 -2.481 -32.737 1.00 79.62 125 ASP A C 1
ATOM 979 O O . ASP A 1 125 ? 11.399 -2.138 -31.559 1.00 79.62 125 ASP A O 1
ATOM 983 N N . HIS A 1 126 ? 10.457 -2.567 -33.543 1.00 78.62 126 HIS A N 1
ATOM 984 C CA . HIS A 1 126 ? 9.104 -2.191 -33.135 1.00 78.62 126 HIS A CA 1
ATOM 985 C C . HIS A 1 126 ? 8.511 -3.143 -32.091 1.00 78.62 126 HIS A C 1
ATOM 987 O O . HIS A 1 126 ? 7.733 -2.695 -31.245 1.00 78.62 126 HIS A O 1
ATOM 993 N N . THR A 1 127 ? 8.859 -4.433 -32.133 1.00 80.06 127 THR A N 1
ATOM 994 C CA . THR A 1 127 ? 8.341 -5.421 -31.175 1.00 80.06 127 THR A CA 1
ATOM 995 C C . THR A 1 127 ? 8.947 -5.241 -29.789 1.00 80.06 127 THR A C 1
ATOM 997 O O . THR A 1 127 ? 8.212 -5.268 -28.800 1.00 80.06 127 THR A O 1
ATOM 1000 N N . ASP A 1 128 ? 10.244 -4.944 -29.714 1.00 77.62 128 ASP A N 1
ATOM 1001 C CA . ASP A 1 128 ? 10.951 -4.737 -28.448 1.00 77.62 128 ASP A CA 1
ATOM 1002 C C . ASP A 1 128 ? 10.520 -3.437 -27.759 1.00 77.62 128 ASP A C 1
ATOM 1004 O O . ASP A 1 128 ? 10.276 -3.419 -26.550 1.00 77.62 128 ASP A O 1
ATOM 1008 N N . ILE A 1 129 ? 10.330 -2.357 -28.526 1.00 83.06 129 ILE A N 1
ATOM 1009 C CA . ILE A 1 129 ? 9.825 -1.082 -27.994 1.00 83.06 129 ILE A CA 1
ATOM 1010 C C . ILE A 1 129 ? 8.392 -1.235 -27.473 1.00 83.06 129 ILE A C 1
ATOM 1012 O O . ILE A 1 129 ? 8.072 -0.741 -26.390 1.00 83.06 129 ILE A O 1
ATOM 1016 N N . ALA A 1 130 ? 7.520 -1.926 -28.217 1.00 83.19 130 ALA A N 1
ATOM 1017 C CA . ALA A 1 130 ? 6.138 -2.151 -27.796 1.00 83.19 130 ALA A CA 1
ATOM 1018 C C . ALA A 1 130 ? 6.062 -2.983 -26.505 1.00 83.19 130 ALA A C 1
ATOM 1020 O O . ALA A 1 130 ? 5.269 -2.672 -25.614 1.00 83.19 130 ALA A O 1
ATOM 1021 N N . GLN A 1 131 ? 6.911 -4.006 -26.375 1.00 80.25 131 GLN A N 1
ATOM 1022 C CA . GLN A 1 131 ? 7.000 -4.815 -25.164 1.00 80.25 131 GLN A CA 1
ATOM 1023 C C . GLN A 1 131 ? 7.523 -4.002 -23.970 1.00 80.25 131 GLN A C 1
ATOM 1025 O O . GLN A 1 131 ? 6.927 -4.058 -22.894 1.00 80.25 131 GLN A O 1
ATOM 1030 N N . ALA A 1 132 ? 8.585 -3.212 -24.153 1.00 81.44 132 ALA A N 1
ATOM 1031 C CA . ALA A 1 132 ? 9.123 -2.343 -23.105 1.00 81.44 132 ALA A CA 1
ATOM 1032 C C . ALA A 1 132 ? 8.085 -1.310 -22.629 1.00 81.44 132 ALA A C 1
ATOM 1034 O O . ALA A 1 132 ? 7.902 -1.121 -21.428 1.00 81.44 132 ALA A O 1
ATOM 1035 N N . LEU A 1 133 ? 7.337 -0.704 -23.557 1.00 84.25 133 LEU A N 1
ATOM 1036 C CA . LEU A 1 133 ? 6.238 0.213 -23.238 1.00 84.25 133 LEU A CA 1
ATOM 1037 C C . LEU A 1 133 ? 5.103 -0.473 -22.471 1.00 84.25 133 LEU A C 1
ATOM 1039 O O . LEU A 1 133 ? 4.578 0.105 -21.521 1.00 84.25 133 LEU A O 1
ATOM 1043 N N . MET A 1 134 ? 4.726 -1.699 -22.847 1.00 82.44 134 MET A N 1
ATOM 1044 C CA . MET A 1 134 ? 3.704 -2.459 -22.121 1.00 82.44 134 MET A CA 1
ATOM 1045 C C . MET A 1 134 ? 4.132 -2.704 -20.669 1.00 82.44 134 MET A C 1
ATOM 1047 O O . MET A 1 134 ? 3.356 -2.443 -19.750 1.00 82.44 134 MET A O 1
ATOM 1051 N N . VAL A 1 135 ? 5.370 -3.162 -20.457 1.00 81.38 135 VAL A N 1
ATOM 1052 C CA . VAL A 1 135 ? 5.924 -3.385 -19.113 1.00 81.38 135 VAL A CA 1
ATOM 1053 C C . VAL A 1 135 ? 5.947 -2.077 -18.324 1.00 81.38 135 VAL A C 1
ATOM 1055 O O . VAL A 1 135 ? 5.456 -2.044 -17.198 1.00 81.38 135 VAL A O 1
ATOM 1058 N N . TYR A 1 136 ? 6.405 -0.984 -18.936 1.00 84.81 136 TYR A N 1
ATOM 1059 C CA . TYR A 1 136 ? 6.423 0.341 -18.320 1.00 84.81 136 TYR A CA 1
ATOM 1060 C C . TYR A 1 136 ? 5.027 0.776 -17.841 1.00 84.81 136 TYR A C 1
ATOM 1062 O O . TYR A 1 136 ? 4.855 1.180 -16.693 1.00 84.81 136 TYR A O 1
ATOM 1070 N N . VAL A 1 137 ? 3.992 0.640 -18.676 1.00 86.44 137 VAL A N 1
ATOM 1071 C CA . VAL A 1 137 ? 2.612 1.008 -18.305 1.00 86.44 137 VAL A CA 1
ATOM 1072 C C . VAL A 1 137 ? 2.081 0.151 -17.151 1.00 86.44 137 VAL A C 1
ATOM 1074 O O . VAL A 1 137 ? 1.463 0.682 -16.227 1.00 86.44 137 VAL A O 1
ATOM 1077 N N . VAL A 1 138 ? 2.340 -1.160 -17.161 1.00 83.50 138 VAL A N 1
ATOM 1078 C CA . VAL A 1 138 ? 1.912 -2.073 -16.084 1.00 83.50 138 VAL A CA 1
ATOM 1079 C C . VAL A 1 138 ? 2.592 -1.723 -14.756 1.00 83.50 138 VAL A C 1
ATOM 1081 O O . VAL A 1 138 ? 1.948 -1.679 -13.702 1.00 83.50 138 VAL A O 1
ATOM 1084 N N . MET A 1 139 ? 3.887 -1.427 -14.800 1.00 80.75 139 MET A N 1
ATOM 1085 C CA . MET A 1 139 ? 4.669 -1.045 -13.626 1.00 80.75 139 MET A CA 1
ATOM 1086 C C . MET A 1 139 ? 4.246 0.331 -13.090 1.00 80.75 139 MET A C 1
ATOM 1088 O O . MET A 1 139 ? 4.081 0.489 -11.880 1.00 80.75 139 MET A O 1
ATOM 1092 N N . ALA A 1 140 ? 3.955 1.296 -13.970 1.00 85.94 140 ALA A N 1
ATOM 1093 C CA . ALA A 1 140 ? 3.380 2.590 -13.593 1.00 85.94 140 ALA A CA 1
ATOM 1094 C C . ALA A 1 140 ? 2.014 2.437 -12.904 1.00 85.94 140 ALA A C 1
ATOM 1096 O O . ALA A 1 140 ? 1.772 3.057 -11.868 1.00 85.94 140 ALA A O 1
ATOM 1097 N N . GLY A 1 141 ? 1.136 1.581 -13.440 1.00 85.44 141 GLY A N 1
ATOM 1098 C CA . GLY A 1 141 ? -0.158 1.277 -12.827 1.00 85.44 141 GLY A CA 1
ATOM 1099 C C . GLY A 1 141 ? -0.019 0.653 -11.436 1.00 85.44 141 GLY A C 1
ATOM 1100 O O . GLY A 1 141 ? -0.750 1.017 -10.519 1.00 85.44 141 GLY A O 1
ATOM 1101 N N . SER A 1 142 ? 0.968 -0.225 -11.252 1.00 80.19 142 SER A N 1
ATOM 1102 C CA . SER A 1 142 ? 1.260 -0.840 -9.950 1.00 80.19 142 SER A CA 1
ATOM 1103 C C . SER A 1 142 ? 1.692 0.208 -8.919 1.00 80.19 142 SER A C 1
ATOM 1105 O O . SER A 1 142 ? 1.157 0.244 -7.813 1.00 80.19 142 SER A O 1
ATOM 1107 N N . VAL A 1 143 ? 2.597 1.117 -9.301 1.00 84.62 143 VAL A N 1
ATOM 1108 C CA . VAL A 1 143 ? 3.025 2.243 -8.453 1.00 84.62 143 VAL A CA 1
ATOM 1109 C C . VAL A 1 143 ? 1.856 3.164 -8.105 1.00 84.62 143 VAL A C 1
ATOM 1111 O O . VAL A 1 143 ? 1.710 3.549 -6.949 1.00 84.62 143 VAL A O 1
ATOM 1114 N N . TYR A 1 144 ? 0.995 3.478 -9.074 1.00 86.38 144 TYR A N 1
ATOM 1115 C CA . TYR A 1 144 ? -0.194 4.295 -8.838 1.00 86.38 144 TYR A CA 1
ATOM 1116 C C . TYR A 1 144 ? -1.110 3.685 -7.769 1.00 86.38 144 TYR A C 1
ATOM 1118 O O . TYR A 1 144 ? -1.513 4.387 -6.842 1.00 86.38 144 TYR A O 1
ATOM 1126 N N . ILE A 1 145 ? -1.385 2.379 -7.852 1.00 82.69 145 ILE A N 1
ATOM 1127 C CA . ILE A 1 145 ? -2.203 1.668 -6.858 1.00 82.69 145 ILE A CA 1
ATOM 1128 C C . ILE A 1 145 ? -1.548 1.722 -5.471 1.00 82.69 145 ILE A C 1
ATOM 1130 O O . ILE A 1 145 ? -2.249 1.925 -4.482 1.00 82.69 145 ILE A O 1
ATOM 1134 N N . TYR A 1 146 ? -0.221 1.587 -5.378 1.00 78.88 146 TYR A N 1
ATOM 1135 C CA . TYR A 1 146 ? 0.481 1.689 -4.093 1.00 78.88 146 TYR A CA 1
ATOM 1136 C C . TYR A 1 146 ? 0.379 3.075 -3.476 1.00 78.88 146 TYR A C 1
ATOM 1138 O O . TYR A 1 146 ? 0.075 3.189 -2.290 1.00 78.88 146 TYR A O 1
ATOM 1146 N N . CYS A 1 147 ? 0.585 4.120 -4.273 1.00 84.00 147 CYS A N 1
ATOM 1147 C CA . CYS A 1 147 ? 0.434 5.490 -3.802 1.00 84.00 147 CYS A CA 1
ATOM 1148 C C . CYS A 1 147 ? -1.010 5.778 -3.376 1.00 84.00 147 CYS A C 1
ATOM 1150 O O . CYS A 1 147 ? -1.226 6.420 -2.353 1.00 84.00 147 CYS A O 1
ATOM 1152 N N . TRP A 1 148 ? -1.993 5.267 -4.123 1.00 84.88 148 TRP A N 1
ATOM 1153 C CA . TRP A 1 148 ? -3.407 5.391 -3.773 1.00 84.88 148 TRP A CA 1
ATOM 1154 C C . TRP A 1 148 ? -3.728 4.716 -2.437 1.00 84.88 148 TRP A C 1
ATOM 1156 O O . TRP A 1 148 ? -4.324 5.334 -1.561 1.00 84.88 148 TRP A O 1
ATOM 1166 N N . LEU A 1 149 ? -3.304 3.462 -2.260 1.00 80.38 149 LEU A N 1
ATOM 1167 C CA . LEU A 1 149 ? -3.575 2.698 -1.043 1.00 80.38 149 LEU A CA 1
ATOM 1168 C C . LEU A 1 149 ? -2.868 3.303 0.178 1.00 80.38 149 LEU A C 1
ATOM 1170 O O . LEU A 1 149 ? -3.446 3.330 1.260 1.00 80.38 149 LEU A O 1
ATOM 1174 N N . GLY A 1 150 ? -1.652 3.828 0.004 1.00 80.12 150 GLY A N 1
ATOM 1175 C CA . GLY A 1 150 ? -0.964 4.595 1.044 1.00 80.12 150 GLY A CA 1
ATOM 1176 C C . GLY A 1 150 ? -1.710 5.876 1.429 1.00 80.12 150 GLY A C 1
ATOM 1177 O O . GLY A 1 150 ? -1.826 6.177 2.612 1.00 80.12 150 GLY A O 1
ATOM 1178 N N . ASN A 1 151 ? -2.265 6.601 0.452 1.00 82.38 151 ASN A N 1
ATOM 1179 C CA . ASN A 1 151 ? -3.053 7.806 0.721 1.00 82.38 151 ASN A CA 1
ATOM 1180 C C . ASN A 1 151 ? -4.357 7.492 1.467 1.00 82.38 151 ASN A C 1
ATOM 1182 O O . ASN A 1 151 ? -4.657 8.144 2.458 1.00 82.38 151 ASN A O 1
ATOM 1186 N N . GLU A 1 152 ? -5.096 6.472 1.025 1.00 80.50 152 GLU A N 1
ATOM 1187 C CA . GLU A 1 152 ? -6.345 6.036 1.668 1.00 80.50 152 GLU A CA 1
ATOM 1188 C C . GLU A 1 152 ? -6.118 5.617 3.128 1.00 80.50 152 GLU A C 1
ATOM 1190 O O . GLU A 1 152 ? -6.913 5.946 4.003 1.00 80.50 152 GLU A O 1
ATOM 1195 N N . LEU A 1 153 ? -5.012 4.924 3.410 1.00 74.19 153 LEU A N 1
ATOM 1196 C CA . LEU A 1 153 ? -4.635 4.561 4.776 1.00 74.19 153 LEU A CA 1
ATOM 1197 C C . LEU A 1 153 ? -4.330 5.777 5.643 1.00 74.19 153 LEU A C 1
ATOM 1199 O O . LEU A 1 153 ? -4.789 5.836 6.778 1.00 74.19 153 LEU A O 1
ATOM 1203 N N . SER A 1 154 ? -3.590 6.746 5.102 1.00 74.38 154 SER A N 1
ATOM 1204 C CA . SER A 1 154 ? -3.256 7.974 5.825 1.00 74.38 154 SER A CA 1
ATOM 1205 C C . SER A 1 154 ? -4.485 8.838 6.141 1.00 74.38 154 SER A C 1
ATOM 1207 O O . SER A 1 154 ? -4.393 9.706 7.011 1.00 74.38 154 SER A O 1
ATOM 1209 N N . GLU A 1 155 ? -5.605 8.657 5.434 1.00 72.62 155 GLU A N 1
ATOM 1210 C CA . GLU A 1 155 ? -6.856 9.389 5.671 1.00 72.62 155 GLU A CA 1
ATOM 1211 C C . GLU A 1 155 ? -7.794 8.719 6.705 1.00 72.62 155 GLU A C 1
ATOM 1213 O O . GLU A 1 155 ? -8.728 9.380 7.173 1.00 72.62 155 GLU A O 1
ATOM 1218 N N . GLN A 1 156 ? -7.570 7.452 7.092 1.00 61.25 156 GLN A N 1
ATOM 1219 C CA . GLN A 1 156 ? -8.413 6.679 8.039 1.00 61.25 156 GLN A CA 1
ATOM 1220 C C . GLN A 1 156 ? -7.967 6.770 9.517 1.00 61.25 156 GLN A C 1
ATOM 1222 O O . GLN A 1 156 ? -8.844 6.756 10.428 1.00 61.25 156 GLN A O 1
#